Protein AF-A0A917RMT6-F1 (afdb_monomer_lite)

Sequence (150 aa):
MQWEWSPEDLIGSWTLIGENDWRLVGNKSGATRLGFALLLKFSEIEARFPREAAEVPPAVVSHVAEQVKVDPALFASYRWSGRTIEYHRAQVRAAFGFRDFAVSDEDQLTGWLAEEVCPVELRASVQLVGDNERRALSPTSTPAAAFAWT

Secondary structure (DSSP, 8-state):
--S---HHHHHHHH---HHHHHHHHHT--HHHHHHHHHHHHHHHHHSS--SSGGGS-HHHHHHHHHHHT--GGGGGGS-SSSHHHHHHHHHHHHHHTPPP--HHHHHHHHHHIIIIIHHHHHHHHHHHHHHHHHHHTS------------

Organism: NCBI:txid382504

InterPro domains:
  IPR025296 Domain of unknown function DUF4158 [PF13700] (6-116)

Structure (mmCIF, N/CA/C/O backbone):
data_AF-A0A917RMT6-F1
#
_entry.id   AF-A0A917RMT6-F1
#
loop_
_atom_site.group_PDB
_atom_site.id
_atom_site.type_symbol
_atom_site.label_atom_id
_atom_site.label_alt_id
_atom_site.label_comp_id
_atom_site.label_asym_id
_atom_site.label_entity_id
_atom_site.label_seq_id
_atom_site.pdbx_PDB_ins_code
_atom_site.Cartn_x
_atom_site.Cartn_y
_atom_site.Cartn_z
_atom_site.occupancy
_atom_site.B_iso_or_equiv
_atom_site.auth_seq_id
_atom_site.auth_comp_id
_atom_site.auth_asym_id
_atom_site.auth_atom_id
_atom_site.pdbx_PDB_model_num
ATOM 1 N N . MET A 1 1 ? -9.938 6.019 -3.033 1.00 79.62 1 MET A N 1
ATOM 2 C CA . MET A 1 1 ? -8.789 5.967 -3.956 1.00 79.62 1 MET A CA 1
ATOM 3 C C . MET A 1 1 ? -8.911 7.004 -5.060 1.00 79.62 1 MET A C 1
ATOM 5 O O . MET A 1 1 ? -9.808 6.916 -5.895 1.00 79.62 1 ME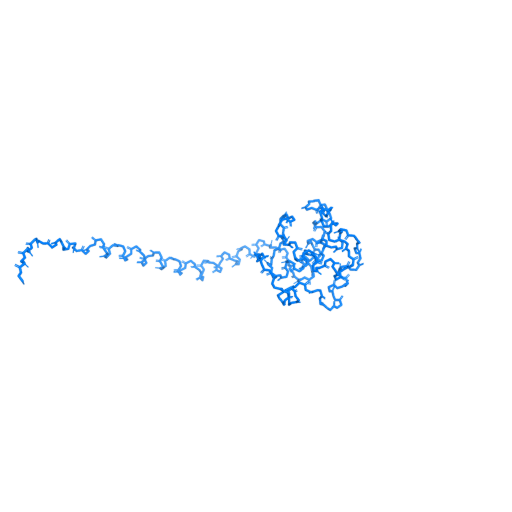T A O 1
ATOM 9 N N . GLN A 1 2 ? -8.016 7.991 -5.036 1.00 80.25 2 GLN A N 1
ATOM 10 C CA . GLN A 1 2 ? -7.835 8.988 -6.093 1.00 80.25 2 GLN A CA 1
ATOM 11 C C . GLN A 1 2 ? -7.026 8.385 -7.253 1.00 80.25 2 GLN A C 1
ATOM 13 O O . GLN A 1 2 ? -6.129 7.572 -7.023 1.00 80.25 2 GLN A O 1
ATOM 18 N N . TRP A 1 3 ? -7.349 8.755 -8.494 1.00 80.75 3 TRP A N 1
ATOM 19 C CA . TRP A 1 3 ? -6.703 8.209 -9.699 1.00 80.75 3 TRP A CA 1
ATOM 20 C C . TRP A 1 3 ? -5.718 9.176 -10.355 1.00 80.75 3 TRP A C 1
ATOM 22 O O . TRP A 1 3 ? -4.714 8.739 -10.914 1.00 80.75 3 TRP A O 1
ATOM 32 N N . GLU A 1 4 ? -5.973 10.477 -10.243 1.00 87.06 4 GLU A N 1
ATOM 33 C CA . GLU A 1 4 ? -5.078 11.533 -10.708 1.00 87.06 4 GLU A CA 1
ATOM 34 C C . GLU A 1 4 ? -4.205 11.989 -9.542 1.00 87.06 4 GLU A C 1
ATOM 36 O O . GLU A 1 4 ? -4.691 12.650 -8.627 1.00 87.06 4 GLU A O 1
ATOM 41 N N . TRP A 1 5 ? -2.932 11.598 -9.557 1.00 91.00 5 TRP A N 1
ATOM 42 C CA . TRP A 1 5 ? -1.947 12.001 -8.555 1.00 91.00 5 TRP A CA 1
ATOM 43 C C . TRP A 1 5 ? -0.974 12.992 -9.180 1.00 91.00 5 TRP A C 1
ATOM 45 O O . TRP A 1 5 ? -0.326 12.666 -10.179 1.00 91.00 5 TRP A O 1
ATOM 55 N N . SER A 1 6 ? -0.852 14.181 -8.592 1.00 94.00 6 SER A N 1
ATOM 56 C CA . SER A 1 6 ? 0.244 15.081 -8.943 1.00 94.00 6 SER A CA 1
ATOM 57 C C . SER A 1 6 ? 1.578 14.526 -8.413 1.00 94.00 6 SER A C 1
ATOM 59 O O . SER A 1 6 ? 1.586 13.722 -7.471 1.00 94.00 6 SER A O 1
ATOM 61 N N . PRO A 1 7 ? 2.726 14.922 -8.989 1.00 93.94 7 PRO A N 1
ATOM 62 C CA . PRO A 1 7 ? 4.034 14.577 -8.435 1.00 93.94 7 PRO A CA 1
ATOM 63 C C . PRO A 1 7 ? 4.177 14.950 -6.952 1.00 93.94 7 PRO A C 1
ATOM 65 O O . PRO A 1 7 ? 4.764 14.195 -6.179 1.00 93.94 7 PRO A O 1
ATOM 68 N N . GLU A 1 8 ? 3.614 16.083 -6.542 1.00 95.75 8 GLU A N 1
ATOM 69 C CA . GLU A 1 8 ? 3.634 16.576 -5.167 1.00 95.75 8 GLU A CA 1
ATOM 70 C C . GLU A 1 8 ? 2.819 15.671 -4.234 1.00 95.75 8 GLU A C 1
ATOM 72 O O . GLU A 1 8 ? 3.298 15.306 -3.157 1.00 95.75 8 GLU A O 1
ATOM 77 N N . ASP A 1 9 ? 1.632 15.234 -4.669 1.00 95.00 9 ASP A N 1
ATOM 78 C CA . ASP A 1 9 ? 0.790 14.312 -3.898 1.00 95.00 9 ASP A CA 1
ATOM 79 C C . ASP A 1 9 ? 1.447 12.933 -3.752 1.00 95.00 9 ASP A C 1
ATOM 81 O O . ASP A 1 9 ? 1.354 12.304 -2.692 1.00 95.00 9 ASP A O 1
ATOM 85 N N . LEU A 1 10 ? 2.140 12.463 -4.800 1.00 96.62 10 LEU A N 1
ATOM 86 C CA . LEU A 1 10 ? 2.925 11.226 -4.752 1.00 96.62 10 LEU A CA 1
ATOM 87 C C . LEU A 1 10 ? 4.037 11.327 -3.712 1.00 96.62 10 LEU A C 1
ATOM 89 O O . LEU A 1 10 ? 4.170 10.437 -2.875 1.00 96.62 10 LEU A O 1
ATOM 93 N N . ILE A 1 11 ? 4.791 12.427 -3.714 1.00 96.50 11 ILE A N 1
ATOM 94 C CA . ILE A 1 11 ? 5.849 12.651 -2.726 1.00 96.50 11 ILE A CA 1
ATOM 95 C C . ILE A 1 11 ? 5.258 12.674 -1.311 1.00 96.50 11 ILE A C 1
ATOM 97 O O . ILE A 1 11 ? 5.794 12.011 -0.422 1.00 96.50 11 ILE A O 1
ATOM 101 N N . GLY A 1 12 ? 4.151 13.392 -1.106 1.00 95.06 12 GLY A N 1
ATOM 102 C CA . GLY A 1 12 ? 3.524 13.536 0.207 1.00 95.06 12 GLY A CA 1
ATOM 103 C C . GLY A 1 12 ? 2.906 12.246 0.751 1.00 95.06 12 GLY A C 1
ATOM 104 O O . GLY A 1 12 ? 2.993 11.992 1.949 1.00 95.06 12 GLY A O 1
ATOM 105 N N . SER A 1 13 ? 2.312 11.421 -0.114 1.00 94.75 13 SER A N 1
ATOM 106 C CA . SER A 1 13 ? 1.473 10.292 0.321 1.00 94.75 13 SER A CA 1
ATOM 107 C C . SER A 1 13 ? 2.085 8.920 0.046 1.00 94.75 13 SER A C 1
ATOM 109 O O . SER A 1 13 ? 1.818 7.974 0.779 1.00 94.75 13 SER A O 1
ATOM 111 N N . TRP A 1 14 ? 2.921 8.786 -0.985 1.00 97.31 14 TRP A N 1
ATOM 112 C CA . TRP A 1 14 ? 3.424 7.499 -1.489 1.00 97.31 14 TRP A CA 1
ATOM 113 C C . TRP A 1 14 ? 4.932 7.301 -1.308 1.00 97.31 14 TRP A C 1
ATOM 115 O O . TRP A 1 14 ? 5.479 6.285 -1.744 1.00 97.31 14 TRP A O 1
ATOM 125 N N . THR A 1 15 ? 5.607 8.216 -0.616 1.00 97.56 15 THR A N 1
ATOM 126 C CA . THR A 1 15 ? 7.005 8.029 -0.211 1.00 97.56 15 THR A CA 1
ATOM 127 C C . THR A 1 15 ? 7.095 7.132 1.027 1.00 97.56 15 THR A C 1
ATOM 129 O O . THR A 1 15 ? 6.361 7.323 1.999 1.00 97.56 15 THR A O 1
ATOM 132 N N . LEU A 1 16 ? 8.003 6.152 0.997 1.00 96.75 16 LEU A N 1
ATOM 133 C CA . LEU A 1 16 ? 8.402 5.359 2.163 1.00 96.75 16 LEU A CA 1
ATOM 134 C C . LEU A 1 16 ? 9.301 6.213 3.061 1.00 96.75 16 LEU A C 1
ATOM 136 O O . LEU A 1 16 ? 10.378 6.649 2.637 1.00 96.75 16 LEU A O 1
ATOM 140 N N . ILE A 1 17 ? 8.873 6.452 4.298 1.00 91.94 17 ILE A N 1
ATOM 141 C CA . ILE A 1 17 ? 9.520 7.409 5.198 1.00 91.94 17 ILE A CA 1
ATOM 142 C C . ILE A 1 17 ? 10.084 6.686 6.420 1.00 91.94 17 ILE A C 1
ATOM 144 O O . ILE A 1 17 ? 9.412 5.926 7.110 1.00 91.94 17 ILE A O 1
ATOM 148 N N . GLY A 1 18 ? 11.341 6.999 6.734 1.00 90.62 18 GLY A N 1
ATOM 149 C CA . GLY A 1 18 ? 11.984 6.556 7.965 1.00 90.62 18 GLY A CA 1
ATOM 150 C C . GLY A 1 18 ? 12.348 5.071 7.993 1.00 90.62 18 GLY A C 1
ATOM 151 O O . GLY A 1 18 ? 12.018 4.278 7.117 1.00 90.62 18 GLY A O 1
ATOM 152 N N . GLU A 1 19 ? 13.088 4.686 9.027 1.00 90.06 19 GLU A N 1
ATOM 153 C CA . GLU A 1 19 ? 13.691 3.353 9.123 1.00 90.06 19 GLU A CA 1
ATOM 154 C C . GLU A 1 19 ? 12.656 2.223 9.239 1.00 90.06 19 GLU A C 1
ATOM 156 O O . GLU A 1 19 ? 12.897 1.111 8.770 1.00 90.06 19 GLU A O 1
ATOM 161 N N . ASN A 1 20 ? 11.488 2.491 9.832 1.00 90.12 20 ASN A N 1
ATOM 162 C CA . ASN A 1 20 ? 10.482 1.458 10.061 1.00 90.12 20 ASN A CA 1
ATOM 163 C C . ASN A 1 20 ? 9.886 0.917 8.750 1.00 90.12 20 ASN A C 1
ATOM 165 O O . ASN A 1 20 ? 9.837 -0.302 8.574 1.00 90.12 20 ASN A O 1
ATOM 169 N 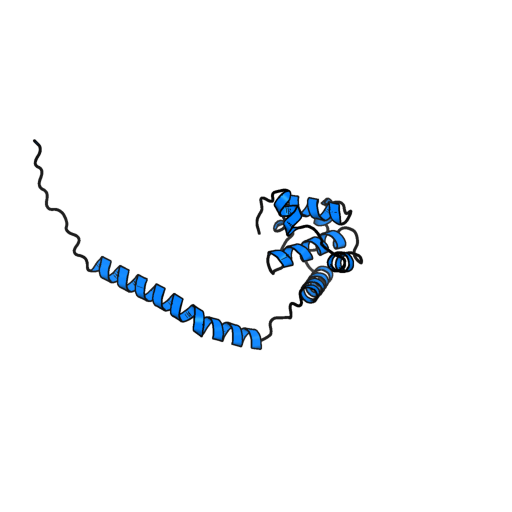N . ASP A 1 21 ? 9.514 1.798 7.816 1.00 94.56 21 ASP A N 1
ATOM 170 C CA . ASP A 1 21 ? 9.014 1.419 6.488 1.00 94.56 21 ASP A CA 1
ATOM 171 C C . ASP A 1 21 ? 10.047 0.563 5.752 1.00 94.56 21 ASP A C 1
ATOM 173 O O . ASP A 1 21 ? 9.768 -0.552 5.297 1.00 94.56 21 ASP A O 1
ATOM 177 N N . TRP A 1 22 ? 11.288 1.053 5.709 1.00 96.62 22 TRP A N 1
ATOM 178 C CA . TRP A 1 22 ? 12.387 0.368 5.039 1.00 96.62 22 TRP A CA 1
ATOM 179 C C . TRP A 1 22 ? 12.716 -0.984 5.678 1.00 96.62 22 TRP A C 1
ATOM 181 O O . TRP A 1 22 ? 12.998 -1.946 4.960 1.00 96.62 22 TRP A O 1
ATOM 191 N N . ARG A 1 23 ? 12.601 -1.115 7.004 1.00 96.00 23 ARG A N 1
ATOM 192 C CA . ARG A 1 23 ? 12.755 -2.392 7.714 1.00 96.00 23 ARG A CA 1
ATOM 193 C C . ARG A 1 23 ? 11.673 -3.401 7.323 1.00 96.00 23 ARG A C 1
ATOM 195 O O . ARG A 1 23 ? 11.984 -4.576 7.131 1.00 96.00 23 ARG A O 1
ATOM 202 N N . LEU A 1 24 ? 10.421 -2.964 7.180 1.00 95.88 24 LEU A N 1
ATOM 203 C CA . LEU A 1 24 ? 9.304 -3.833 6.788 1.00 95.88 24 LEU A CA 1
ATOM 204 C C . LEU A 1 24 ? 9.417 -4.307 5.331 1.00 95.88 24 LEU A C 1
ATOM 206 O O . LEU A 1 24 ? 9.047 -5.440 5.012 1.00 95.88 24 LEU A O 1
ATOM 210 N N . VAL A 1 25 ? 9.937 -3.459 4.444 1.00 96.94 25 VAL A N 1
ATOM 211 C CA . VAL A 1 25 ? 10.126 -3.763 3.016 1.00 96.94 25 VAL A CA 1
ATOM 212 C C . VAL A 1 25 ? 11.413 -4.570 2.763 1.00 96.94 25 VAL A C 1
ATOM 214 O O . VAL A 1 25 ? 11.465 -5.386 1.839 1.00 96.94 25 VAL A O 1
ATOM 217 N N . GLY A 1 26 ? 12.447 -4.381 3.588 1.00 94.31 26 GLY A N 1
ATOM 218 C CA . GLY A 1 26 ? 13.818 -4.830 3.326 1.00 94.31 26 GLY A CA 1
ATOM 219 C C . GLY A 1 26 ? 14.009 -6.340 3.156 1.00 94.31 26 GLY A C 1
ATOM 220 O O . GLY A 1 26 ? 14.865 -6.761 2.379 1.00 94.31 26 GLY A O 1
ATOM 221 N N . ASN A 1 27 ? 13.184 -7.169 3.803 1.00 93.81 27 ASN A N 1
ATOM 222 C CA . ASN A 1 27 ? 13.280 -8.633 3.718 1.00 93.81 27 ASN A CA 1
ATOM 223 C C . ASN A 1 27 ? 12.587 -9.256 2.490 1.00 93.81 27 ASN A C 1
ATOM 225 O O . ASN A 1 27 ? 12.518 -10.480 2.379 1.00 93.81 27 ASN A O 1
ATOM 229 N N . LYS A 1 28 ? 12.070 -8.435 1.570 1.00 96.00 28 LYS A N 1
ATOM 230 C CA . LYS A 1 28 ? 11.337 -8.868 0.369 1.00 96.00 28 LYS A CA 1
ATOM 231 C C . LYS A 1 28 ? 12.149 -8.596 -0.890 1.00 96.00 28 LYS A C 1
ATOM 233 O O . LYS A 1 28 ? 13.076 -7.785 -0.868 1.00 96.00 28 LYS A O 1
ATOM 238 N N . SER A 1 29 ? 11.787 -9.219 -2.011 1.00 97.00 29 SER A N 1
ATOM 239 C CA . SER A 1 29 ? 12.458 -9.020 -3.306 1.00 97.00 29 SER A CA 1
ATOM 240 C C . SER A 1 29 ? 11.483 -9.028 -4.489 1.00 97.00 29 SER A C 1
ATOM 242 O O . SER A 1 29 ? 10.370 -9.562 -4.403 1.00 97.00 29 SER A O 1
ATOM 244 N N . GLY A 1 30 ? 11.891 -8.397 -5.596 1.00 97.19 30 GLY A N 1
ATOM 245 C CA . GLY A 1 30 ? 11.123 -8.340 -6.844 1.00 97.19 30 GLY A CA 1
ATOM 246 C C . GLY A 1 30 ? 9.662 -7.932 -6.627 1.00 97.19 30 GLY A C 1
ATOM 247 O O . GLY A 1 30 ? 9.371 -6.993 -5.886 1.00 97.19 30 GLY A O 1
ATOM 248 N N . ALA A 1 31 ? 8.738 -8.692 -7.216 1.00 97.19 31 ALA A N 1
ATOM 249 C CA . ALA A 1 31 ? 7.300 -8.438 -7.127 1.00 97.19 31 ALA A CA 1
ATOM 250 C C . ALA A 1 31 ? 6.764 -8.389 -5.688 1.00 97.19 31 ALA A C 1
ATOM 252 O O . ALA A 1 31 ? 5.860 -7.613 -5.394 1.00 97.19 31 ALA A O 1
ATOM 253 N N . THR A 1 32 ? 7.326 -9.185 -4.770 1.00 97.69 32 THR A N 1
ATOM 254 C CA . THR A 1 32 ? 6.871 -9.193 -3.368 1.00 97.69 32 THR A CA 1
ATOM 255 C C . THR A 1 32 ? 7.300 -7.940 -2.616 1.00 97.69 32 THR A C 1
ATOM 257 O O . THR A 1 32 ? 6.551 -7.474 -1.762 1.00 97.69 32 THR A O 1
ATOM 260 N N . ARG A 1 33 ? 8.461 -7.363 -2.958 1.00 98.31 33 ARG A N 1
ATOM 261 C CA . ARG A 1 33 ? 8.923 -6.086 -2.400 1.00 98.31 33 ARG A CA 1
ATOM 262 C C . ARG A 1 33 ? 8.017 -4.943 -2.838 1.00 98.31 33 ARG A C 1
ATOM 264 O O . ARG A 1 33 ? 7.517 -4.218 -1.985 1.00 98.31 33 ARG A O 1
ATOM 271 N N . LEU A 1 34 ? 7.780 -4.827 -4.145 1.00 98.44 34 LEU A N 1
ATOM 272 C CA . LEU A 1 34 ? 6.917 -3.785 -4.701 1.00 98.44 34 LEU A CA 1
ATOM 273 C C . LEU A 1 34 ? 5.469 -3.935 -4.215 1.00 98.44 34 LEU A C 1
ATOM 275 O O . LEU A 1 34 ? 4.893 -2.982 -3.700 1.00 98.44 34 LEU A O 1
ATOM 279 N N . GLY A 1 35 ? 4.909 -5.145 -4.288 1.00 97.88 35 GLY A N 1
ATOM 280 C CA . GLY A 1 35 ? 3.550 -5.413 -3.820 1.00 97.88 35 GLY A CA 1
ATOM 281 C C . GLY A 1 35 ? 3.362 -5.112 -2.332 1.00 97.88 35 GLY A C 1
ATOM 282 O O . GLY A 1 35 ? 2.358 -4.522 -1.952 1.00 97.88 35 GLY A O 1
ATOM 283 N N . PHE A 1 36 ? 4.336 -5.449 -1.481 1.00 98.25 36 PHE A N 1
ATOM 284 C CA . PHE A 1 36 ? 4.257 -5.122 -0.057 1.00 98.25 36 PHE A CA 1
ATOM 285 C C . PHE A 1 36 ? 4.361 -3.619 0.221 1.00 98.25 36 PHE A C 1
ATOM 287 O O . PHE A 1 36 ? 3.588 -3.113 1.028 1.00 98.25 36 PHE A O 1
ATOM 294 N N . ALA A 1 37 ? 5.278 -2.903 -0.439 1.00 98.38 37 ALA A N 1
ATOM 295 C CA . ALA A 1 37 ? 5.407 -1.453 -0.277 1.00 98.38 37 ALA A CA 1
ATOM 296 C C . ALA A 1 37 ? 4.109 -0.724 -0.664 1.00 98.38 37 ALA A C 1
ATOM 298 O O . ALA A 1 37 ? 3.654 0.163 0.055 1.00 98.38 37 ALA A O 1
ATOM 299 N N . LEU A 1 38 ? 3.467 -1.165 -1.750 1.00 98.12 38 LEU A N 1
ATOM 300 C CA . LEU A 1 38 ? 2.168 -0.646 -2.171 1.00 98.12 38 LEU A CA 1
ATOM 301 C C . LEU A 1 38 ? 1.061 -0.978 -1.167 1.00 98.12 38 LEU A C 1
ATOM 303 O O . LEU A 1 38 ? 0.267 -0.101 -0.854 1.00 98.12 38 LEU A O 1
ATOM 307 N N . LEU A 1 39 ? 1.019 -2.197 -0.612 1.00 97.31 39 LEU A N 1
ATOM 308 C CA . LEU A 1 39 ? 0.057 -2.539 0.446 1.00 97.31 39 LEU A CA 1
ATOM 309 C C . LEU A 1 39 ? 0.223 -1.660 1.688 1.00 97.31 39 LEU A C 1
ATOM 311 O O . LEU A 1 39 ? -0.782 -1.219 2.240 1.00 97.31 39 LEU A O 1
ATOM 315 N N . LEU A 1 40 ? 1.467 -1.421 2.109 1.00 97.31 40 LEU A N 1
ATOM 316 C CA . LEU A 1 40 ? 1.789 -0.598 3.271 1.00 97.31 40 LEU A CA 1
ATOM 317 C C . LEU A 1 40 ? 1.214 0.815 3.100 1.00 97.31 40 LEU A C 1
ATOM 319 O O . LEU A 1 40 ? 0.321 1.197 3.855 1.00 97.31 40 LEU A O 1
ATOM 323 N N . LYS A 1 41 ? 1.636 1.534 2.051 1.00 97.50 41 LYS A N 1
ATOM 324 C CA . LYS A 1 41 ? 1.194 2.915 1.794 1.00 97.50 41 LYS A CA 1
ATOM 325 C C . LYS A 1 41 ? -0.295 3.012 1.467 1.00 97.50 41 LYS A C 1
ATOM 327 O O . LYS A 1 41 ? -0.970 3.904 1.966 1.00 97.50 41 LYS A O 1
ATOM 332 N N . PHE A 1 42 ? -0.845 2.068 0.700 1.00 97.06 42 PHE A N 1
ATOM 333 C CA . PHE A 1 42 ? -2.279 2.060 0.397 1.00 97.06 42 PHE A CA 1
ATOM 334 C C . PHE A 1 42 ? -3.114 1.970 1.677 1.00 97.06 42 PHE A C 1
ATOM 336 O O . PHE A 1 42 ? -4.090 2.698 1.827 1.00 97.06 42 PHE A O 1
ATOM 343 N N . SER A 1 43 ? -2.731 1.099 2.615 1.00 94.44 43 SER A N 1
ATOM 344 C CA . SER A 1 43 ? -3.470 0.954 3.872 1.00 94.44 43 SER A CA 1
ATOM 345 C C . SER A 1 43 ? -3.292 2.123 4.835 1.00 94.44 43 SER A C 1
ATOM 347 O O . SER A 1 43 ? -4.204 2.395 5.606 1.00 94.44 43 SER A O 1
ATOM 349 N N . GLU A 1 44 ? -2.174 2.841 4.756 1.00 93.50 44 GLU A N 1
ATOM 350 C CA . GLU A 1 44 ? -1.969 4.094 5.486 1.00 93.50 44 GLU A CA 1
ATOM 351 C C . GLU A 1 44 ? -2.956 5.175 5.028 1.00 93.50 44 GLU A C 1
ATOM 353 O O . GLU A 1 44 ? -3.541 5.869 5.853 1.00 93.50 44 GLU A O 1
ATOM 358 N N . ILE A 1 45 ? -3.174 5.279 3.712 1.00 93.56 45 ILE A N 1
ATOM 359 C CA . ILE A 1 45 ? -4.024 6.307 3.096 1.00 93.56 45 ILE A CA 1
ATOM 360 C C . ILE A 1 45 ? -5.511 5.940 3.187 1.00 93.56 45 ILE A C 1
ATOM 362 O O . ILE A 1 45 ? -6.346 6.777 3.512 1.00 93.56 45 ILE A O 1
ATOM 366 N N . GLU A 1 46 ? -5.863 4.691 2.874 1.00 93.19 46 GLU A N 1
ATOM 367 C CA . GLU A 1 46 ? -7.259 4.266 2.696 1.00 93.19 46 GLU A CA 1
ATOM 368 C C . GLU A 1 46 ? -7.806 3.459 3.888 1.00 93.19 46 GLU A C 1
ATOM 370 O O . GLU A 1 46 ? -8.958 3.025 3.845 1.00 93.19 46 GLU A O 1
ATOM 375 N N . ALA A 1 47 ? -6.993 3.192 4.920 1.00 90.94 47 ALA A N 1
ATOM 376 C CA . ALA A 1 47 ? -7.340 2.365 6.088 1.00 90.94 47 ALA A CA 1
ATOM 377 C C . ALA A 1 47 ? -7.898 0.964 5.739 1.00 90.94 47 ALA A C 1
ATOM 379 O O . ALA A 1 47 ? -8.619 0.333 6.513 1.00 90.94 47 ALA A O 1
ATOM 380 N N . ARG A 1 48 ? -7.565 0.453 4.548 1.00 92.56 48 ARG A N 1
ATOM 381 C CA . ARG A 1 48 ? -7.983 -0.855 4.022 1.00 92.56 48 ARG A CA 1
ATOM 382 C C . ARG A 1 48 ? -6.929 -1.398 3.062 1.00 92.56 48 ARG A C 1
ATOM 384 O O . ARG A 1 48 ? -5.982 -0.707 2.713 1.00 92.56 48 ARG A O 1
ATOM 391 N N . PHE A 1 49 ? -7.121 -2.617 2.566 1.00 93.69 49 PHE A N 1
ATOM 392 C CA . PHE A 1 49 ? -6.270 -3.175 1.511 1.00 93.69 49 PHE A CA 1
ATOM 393 C C . PHE A 1 49 ? -6.931 -3.079 0.126 1.00 93.69 49 PHE A C 1
ATOM 395 O O . PHE A 1 49 ? -8.166 -3.126 0.043 1.00 93.69 49 PHE A O 1
ATOM 402 N N . PRO A 1 50 ? -6.137 -3.008 -0.960 1.00 93.75 50 PRO A N 1
ATOM 403 C CA . PRO A 1 50 ? -6.648 -3.224 -2.304 1.00 93.75 50 PRO A CA 1
ATOM 404 C C . PRO A 1 50 ? -7.136 -4.672 -2.449 1.00 93.75 50 PRO A C 1
ATOM 406 O O . PRO A 1 50 ? -6.539 -5.618 -1.908 1.00 93.75 50 PRO A O 1
ATOM 409 N N . ARG A 1 51 ? -8.243 -4.842 -3.170 1.00 91.00 51 ARG A N 1
ATOM 410 C CA . ARG A 1 51 ? -8.841 -6.136 -3.520 1.00 91.00 51 ARG A CA 1
ATOM 411 C C . ARG A 1 51 ? -8.195 -6.716 -4.773 1.00 91.00 51 ARG A C 1
ATOM 413 O O . ARG A 1 51 ? -8.041 -7.930 -4.864 1.00 91.00 51 ARG A O 1
ATOM 420 N N . GLU A 1 52 ? -7.768 -5.852 -5.687 1.00 91.62 52 GLU A N 1
ATOM 421 C CA . GLU A 1 52 ? -7.122 -6.211 -6.948 1.00 91.62 52 GLU A CA 1
ATOM 422 C C . GLU A 1 52 ? -6.059 -5.187 -7.364 1.00 91.62 52 GLU A C 1
ATOM 424 O O . GLU A 1 52 ? -6.030 -4.063 -6.864 1.00 91.62 52 GLU A O 1
ATOM 429 N N . ALA A 1 53 ? -5.198 -5.572 -8.313 1.00 92.69 53 ALA A N 1
ATOM 430 C CA . ALA A 1 53 ? -4.124 -4.713 -8.820 1.00 92.69 53 ALA A CA 1
ATOM 431 C C . ALA A 1 53 ? -4.635 -3.407 -9.425 1.00 92.69 53 ALA A C 1
ATOM 433 O O . ALA A 1 53 ? -3.966 -2.383 -9.317 1.00 92.69 53 ALA A O 1
ATOM 434 N N . ALA A 1 54 ? -5.807 -3.461 -10.063 1.00 92.94 54 ALA A N 1
ATOM 435 C CA . ALA A 1 54 ? -6.385 -2.330 -10.765 1.00 92.94 54 ALA A CA 1
ATOM 436 C C . ALA A 1 54 ? -6.700 -1.164 -9.823 1.00 92.94 54 ALA A C 1
ATOM 438 O O . ALA A 1 54 ? -6.640 -0.028 -10.260 1.00 92.94 54 ALA A O 1
ATOM 439 N N . GLU A 1 55 ? -6.946 -1.401 -8.530 1.00 94.69 55 GLU A N 1
ATOM 440 C CA . GLU A 1 55 ? -7.179 -0.316 -7.567 1.00 94.69 55 GLU A CA 1
ATOM 441 C C . GLU A 1 55 ? -5.941 0.559 -7.307 1.00 94.69 55 GLU A C 1
ATOM 443 O O . GLU A 1 55 ? -6.066 1.603 -6.672 1.00 94.69 55 GLU A O 1
ATOM 448 N N . VAL A 1 56 ? -4.751 0.153 -7.759 1.00 95.88 56 VAL A N 1
ATOM 449 C CA . VAL A 1 56 ? -3.516 0.923 -7.595 1.00 95.88 56 VAL A CA 1
ATOM 450 C C . VAL A 1 56 ? -3.172 1.617 -8.920 1.00 95.88 56 VAL A C 1
ATOM 452 O O . VAL A 1 56 ? -2.816 0.935 -9.885 1.00 95.88 56 VAL A O 1
ATOM 455 N N . PRO A 1 57 ? -3.231 2.962 -8.996 1.00 96.12 57 PRO A N 1
ATOM 456 C CA . PRO A 1 57 ? -2.939 3.691 -10.223 1.00 96.12 57 PRO A CA 1
ATOM 457 C C . PRO A 1 57 ? -1.514 3.431 -10.739 1.00 96.12 57 PRO A C 1
ATOM 459 O O . PRO A 1 57 ? -0.573 3.389 -9.941 1.00 96.12 57 PRO A O 1
ATOM 462 N N . PRO A 1 58 ? -1.298 3.351 -12.065 1.00 96.06 58 PRO A N 1
ATOM 463 C CA . PRO A 1 58 ? 0.028 3.105 -12.635 1.00 96.06 58 PRO A CA 1
ATOM 464 C C . PRO A 1 58 ? 1.097 4.117 -12.202 1.00 96.06 58 PRO A C 1
ATOM 466 O O . PRO A 1 58 ? 2.240 3.733 -11.972 1.00 96.06 58 PRO A O 1
ATOM 469 N N . ALA A 1 59 ? 0.730 5.393 -12.035 1.00 96.81 59 ALA A N 1
ATOM 470 C CA . ALA A 1 59 ? 1.646 6.433 -11.559 1.00 96.81 59 ALA A CA 1
ATOM 471 C C . ALA A 1 59 ? 2.187 6.130 -10.150 1.00 96.81 59 ALA A C 1
ATOM 473 O O . ALA A 1 59 ? 3.381 6.281 -9.897 1.00 96.81 59 ALA A O 1
ATOM 474 N N . VAL A 1 60 ? 1.324 5.621 -9.265 1.00 97.94 60 VAL A N 1
ATOM 475 C CA . VAL A 1 60 ? 1.698 5.177 -7.918 1.00 97.94 60 VAL A CA 1
ATOM 476 C C . VAL A 1 60 ? 2.630 3.967 -7.989 1.00 97.94 60 VAL A C 1
ATOM 478 O O . VAL A 1 60 ? 3.658 3.943 -7.312 1.00 97.94 60 VAL A O 1
ATOM 481 N N . VAL A 1 61 ? 2.309 2.979 -8.836 1.00 98.06 61 VAL A N 1
ATOM 482 C CA . VAL A 1 61 ? 3.156 1.789 -9.026 1.00 98.06 61 VAL A CA 1
ATOM 483 C C . VAL A 1 61 ? 4.560 2.196 -9.465 1.00 98.06 61 VAL A C 1
ATOM 485 O O . VAL A 1 61 ? 5.528 1.767 -8.840 1.00 98.06 61 VAL A O 1
ATOM 488 N N . SER A 1 62 ? 4.676 3.046 -10.487 1.00 98.31 62 SER A N 1
ATOM 489 C CA . SER A 1 62 ? 5.964 3.540 -10.985 1.00 98.31 62 SER A CA 1
ATOM 490 C C . SER A 1 62 ? 6.742 4.300 -9.911 1.00 98.31 62 SER A C 1
ATOM 492 O O . SER A 1 62 ? 7.908 3.994 -9.668 1.00 98.31 62 SER A O 1
ATOM 494 N N . HIS A 1 63 ? 6.087 5.226 -9.208 1.00 98.44 63 HIS A N 1
ATOM 495 C CA . HIS A 1 63 ? 6.721 6.035 -8.170 1.00 98.44 63 HIS A CA 1
ATOM 496 C C . HIS A 1 63 ? 7.289 5.184 -7.021 1.00 98.44 63 HIS A C 1
ATOM 498 O O . HIS A 1 63 ? 8.431 5.369 -6.600 1.00 98.44 63 HIS A O 1
ATOM 504 N N . VAL A 1 64 ? 6.525 4.208 -6.523 1.00 98.38 64 VAL A N 1
ATOM 505 C CA . VAL A 1 64 ? 6.984 3.326 -5.437 1.00 98.38 64 VAL A CA 1
ATOM 506 C C . VAL A 1 64 ? 8.052 2.345 -5.930 1.00 98.38 64 VAL A C 1
ATOM 508 O O . VAL A 1 64 ? 9.018 2.072 -5.214 1.00 98.38 64 VAL A O 1
ATOM 511 N N . ALA A 1 65 ? 7.930 1.842 -7.162 1.00 98.50 65 ALA A N 1
ATOM 512 C CA . ALA A 1 65 ? 8.906 0.950 -7.786 1.00 98.50 65 ALA A CA 1
ATOM 513 C C . ALA A 1 65 ? 10.306 1.583 -7.880 1.00 98.50 65 ALA A C 1
ATOM 515 O O . ALA A 1 65 ? 11.305 0.931 -7.550 1.00 98.50 65 ALA A O 1
ATOM 516 N N . GLU A 1 66 ? 10.378 2.873 -8.222 1.00 98.38 66 GLU A N 1
ATOM 517 C CA . GLU A 1 66 ? 11.626 3.644 -8.243 1.00 98.38 66 GLU A CA 1
ATOM 518 C C . GLU A 1 66 ? 12.292 3.744 -6.868 1.00 98.38 66 GLU A C 1
ATOM 520 O O . GLU A 1 66 ? 13.524 3.670 -6.770 1.00 98.38 66 GLU A O 1
ATOM 525 N N . GLN A 1 67 ? 11.507 3.878 -5.797 1.00 97.94 67 GLN A N 1
ATOM 526 C CA . GLN A 1 67 ? 12.028 3.918 -4.431 1.00 97.94 67 GLN A CA 1
ATOM 527 C C . GLN A 1 67 ? 12.634 2.565 -4.043 1.00 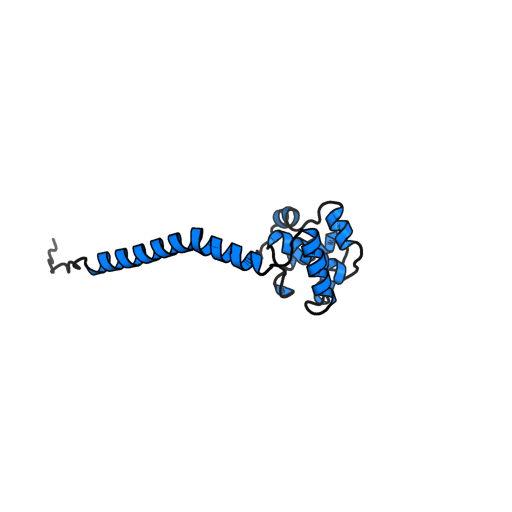97.94 67 GLN A C 1
ATOM 529 O O . GLN A 1 67 ? 13.780 2.498 -3.596 1.00 97.94 67 GLN A O 1
ATOM 534 N N . VAL A 1 68 ? 11.903 1.468 -4.271 1.00 97.88 68 VAL A N 1
ATOM 535 C CA . VAL A 1 68 ? 12.325 0.118 -3.850 1.00 97.88 68 VAL A CA 1
ATOM 536 C C . VAL A 1 68 ? 13.291 -0.580 -4.817 1.00 97.88 68 VAL A C 1
ATOM 538 O O . VAL A 1 68 ? 13.725 -1.705 -4.536 1.00 97.88 68 VAL A O 1
ATOM 541 N N . LYS A 1 69 ? 13.639 0.086 -5.928 1.00 97.81 69 LYS A N 1
ATOM 542 C CA . LYS A 1 69 ? 14.544 -0.388 -6.991 1.00 97.81 69 LYS A CA 1
ATOM 543 C C . LYS A 1 69 ? 14.075 -1.701 -7.621 1.00 97.81 69 LYS A C 1
ATOM 545 O O . LYS A 1 69 ? 14.837 -2.658 -7.746 1.00 97.81 69 LYS A O 1
ATOM 550 N N . VAL A 1 70 ? 12.798 -1.748 -7.993 1.00 98.31 70 VAL A N 1
ATOM 551 C CA . VAL A 1 70 ? 12.158 -2.888 -8.667 1.00 98.31 70 VAL A CA 1
ATOM 552 C C . VAL A 1 70 ? 11.548 -2.393 -9.975 1.00 98.31 70 VAL A C 1
ATOM 554 O O . VAL A 1 70 ? 11.058 -1.274 -10.028 1.00 98.31 70 VAL A O 1
ATOM 557 N N . ASP A 1 71 ? 11.569 -3.209 -11.027 1.00 98.25 71 ASP A N 1
ATOM 558 C CA . ASP A 1 71 ? 10.849 -2.898 -12.266 1.00 98.25 71 ASP A CA 1
ATOM 559 C C . ASP A 1 71 ? 9.326 -2.850 -11.994 1.00 98.25 71 ASP A C 1
ATOM 561 O O . ASP A 1 71 ? 8.782 -3.844 -11.491 1.00 98.25 71 ASP A O 1
ATOM 565 N N . PRO A 1 72 ? 8.616 -1.747 -12.309 1.00 98.06 72 PRO A N 1
ATOM 566 C CA . PRO A 1 72 ? 7.171 -1.647 -12.099 1.00 98.06 72 PRO A CA 1
ATOM 567 C C . PRO A 1 72 ? 6.373 -2.747 -12.815 1.00 98.06 72 PRO A C 1
ATOM 569 O O . PRO A 1 72 ? 5.326 -3.157 -12.312 1.00 98.06 72 PRO A O 1
ATOM 572 N N . ALA A 1 73 ? 6.872 -3.304 -13.925 1.00 97.56 73 ALA A N 1
ATOM 573 C CA . ALA A 1 73 ? 6.217 -4.405 -14.634 1.00 97.56 73 ALA A CA 1
ATOM 574 C C . ALA A 1 73 ? 6.088 -5.675 -13.774 1.00 97.56 73 ALA A C 1
ATOM 576 O O . ALA A 1 73 ? 5.150 -6.458 -13.944 1.00 97.56 73 ALA A O 1
ATOM 577 N N . LEU A 1 74 ? 6.979 -5.868 -12.792 1.00 97.12 74 LEU A N 1
ATOM 578 C CA . LEU A 1 74 ? 6.902 -7.004 -11.873 1.00 97.12 74 LEU A CA 1
ATOM 579 C C . LEU A 1 74 ? 5.669 -6.948 -10.969 1.00 97.12 74 LEU A C 1
ATOM 581 O O . LEU A 1 74 ? 5.268 -7.991 -10.447 1.00 97.12 74 LEU A O 1
ATOM 585 N N . PHE A 1 75 ? 5.026 -5.788 -10.811 1.00 96.44 75 PHE A N 1
ATOM 586 C CA . PHE A 1 75 ? 3.784 -5.673 -10.050 1.00 96.44 75 PHE A CA 1
ATOM 587 C C . PHE A 1 75 ? 2.679 -6.593 -10.585 1.00 96.44 75 PHE A C 1
ATOM 589 O O . PHE A 1 75 ? 1.958 -7.199 -9.796 1.00 96.44 75 PHE A O 1
ATOM 596 N N . ALA A 1 76 ? 2.614 -6.805 -11.904 1.00 95.19 76 ALA A N 1
ATOM 597 C CA . ALA A 1 76 ? 1.644 -7.710 -12.526 1.00 95.19 76 ALA A CA 1
ATOM 598 C C . ALA A 1 76 ? 1.792 -9.174 -12.063 1.00 95.19 76 ALA A C 1
ATOM 600 O O . ALA A 1 76 ? 0.837 -9.945 -12.113 1.00 95.19 76 ALA A O 1
ATOM 601 N N . SER A 1 77 ? 2.981 -9.562 -11.591 1.00 94.88 77 SER A N 1
ATOM 602 C CA . SER A 1 77 ? 3.255 -10.909 -11.072 1.00 94.88 77 SER A CA 1
ATOM 603 C C . SER A 1 77 ? 2.995 -11.058 -9.567 1.00 94.88 77 SER A C 1
ATOM 605 O O . SER A 1 77 ? 3.061 -12.168 -9.029 1.00 94.88 77 SER A O 1
ATOM 607 N N . TYR A 1 78 ? 2.686 -9.959 -8.872 1.00 95.88 78 TYR A N 1
ATOM 608 C CA . TYR A 1 78 ? 2.307 -10.002 -7.467 1.00 95.88 78 TYR A CA 1
ATOM 609 C C . TYR A 1 78 ? 0.950 -10.696 -7.307 1.00 95.88 78 TYR A C 1
ATOM 611 O O . TYR A 1 78 ? -0.037 -10.341 -7.950 1.00 95.88 78 TYR A O 1
ATOM 619 N N . ARG A 1 79 ? 0.894 -11.717 -6.446 1.00 93.50 79 ARG A N 1
ATOM 620 C CA . ARG A 1 79 ? -0.325 -12.507 -6.245 1.00 93.50 79 ARG A CA 1
ATOM 621 C C . ARG A 1 79 ? -1.275 -11.814 -5.271 1.00 93.50 79 ARG A C 1
ATOM 623 O O . ARG A 1 79 ? -0.933 -11.613 -4.110 1.00 93.50 79 ARG A O 1
ATOM 630 N N . TRP A 1 80 ? -2.495 -11.558 -5.738 1.00 90.19 80 TRP A N 1
ATOM 631 C CA . TRP A 1 80 ? -3.595 -10.940 -4.978 1.00 90.19 80 TRP A CA 1
ATOM 632 C C . TRP A 1 80 ? -4.413 -11.924 -4.139 1.00 90.19 80 TRP A C 1
ATOM 634 O O . TRP A 1 80 ? -5.370 -11.543 -3.471 1.00 90.19 80 TRP A O 1
ATOM 644 N N . SER A 1 81 ? -4.021 -13.196 -4.147 1.00 91.19 81 SER A N 1
ATOM 645 C CA . SER A 1 81 ? -4.632 -14.251 -3.350 1.00 91.19 81 SER A CA 1
ATOM 646 C C . SER A 1 81 ? -3.584 -15.242 -2.847 1.00 91.19 81 SER A C 1
ATOM 648 O O . SER A 1 81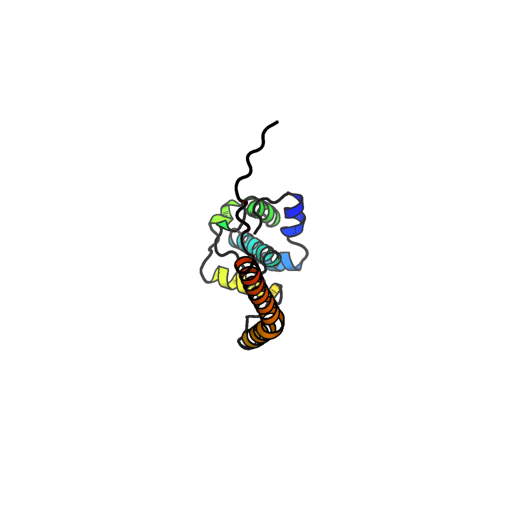 ? -2.483 -15.375 -3.395 1.00 91.19 81 SER A O 1
ATOM 650 N N . GLY A 1 82 ? -3.937 -15.951 -1.778 1.00 94.06 82 GLY A N 1
ATOM 651 C CA . GLY A 1 82 ? -3.111 -16.993 -1.181 1.00 94.06 82 GLY A CA 1
ATOM 652 C C . GLY A 1 82 ? -2.276 -16.526 0.010 1.00 94.06 82 GLY A C 1
ATOM 653 O O . GLY A 1 82 ? -2.368 -15.400 0.492 1.00 94.06 82 GLY A O 1
ATOM 654 N N . ARG A 1 83 ? -1.444 -17.441 0.510 1.00 95.75 83 ARG A N 1
ATOM 655 C CA . ARG A 1 83 ? -0.787 -17.309 1.818 1.00 95.75 83 ARG A CA 1
ATOM 656 C C . ARG A 1 83 ? 0.124 -16.086 1.943 1.00 95.75 83 ARG A C 1
ATOM 658 O O . ARG A 1 83 ? 0.202 -15.497 3.015 1.00 95.75 83 ARG A O 1
ATOM 665 N N . THR A 1 84 ? 0.814 -15.714 0.867 1.00 95.00 84 THR A N 1
ATOM 666 C CA . THR A 1 84 ? 1.780 -14.606 0.881 1.00 95.00 84 THR A CA 1
ATOM 667 C C . THR A 1 84 ? 1.103 -13.258 1.106 1.00 95.00 84 THR A C 1
ATOM 669 O O . THR A 1 84 ? 1.546 -12.508 1.971 1.00 95.00 84 THR A O 1
ATOM 672 N N . ILE A 1 85 ? 0.022 -12.952 0.379 1.00 94.81 85 ILE A N 1
ATOM 673 C CA . ILE A 1 85 ? -0.686 -11.679 0.562 1.00 94.81 85 ILE A CA 1
ATOM 674 C C . ILE A 1 85 ? -1.381 -11.614 1.925 1.00 94.81 85 ILE A C 1
ATOM 676 O O . ILE A 1 85 ? -1.355 -10.563 2.556 1.00 94.81 85 ILE A O 1
ATOM 680 N N . GLU A 1 86 ? -1.916 -12.729 2.428 1.00 95.56 86 GLU A N 1
ATOM 681 C CA . GLU A 1 86 ? -2.491 -12.778 3.778 1.00 95.56 86 GLU A CA 1
ATOM 682 C C . GLU A 1 86 ? -1.436 -12.507 4.856 1.00 95.56 86 GLU A C 1
ATOM 684 O O . GLU A 1 86 ? -1.654 -11.699 5.760 1.00 95.56 86 GLU A O 1
ATOM 689 N N . TYR A 1 87 ? -0.245 -13.094 4.715 1.00 96.25 87 TYR A N 1
ATOM 690 C CA . TYR A 1 87 ? 0.877 -12.803 5.603 1.00 96.25 87 TYR A CA 1
ATOM 691 C C . TYR A 1 87 ? 1.309 -11.331 5.525 1.00 96.25 87 TYR A C 1
ATOM 693 O O . TYR A 1 87 ? 1.535 -10.697 6.553 1.00 96.25 87 TYR A O 1
ATOM 701 N N . HIS A 1 88 ? 1.372 -10.753 4.324 1.00 96.69 88 HIS A N 1
ATOM 702 C CA . HIS A 1 88 ? 1.675 -9.334 4.142 1.00 96.69 88 HIS A CA 1
ATOM 703 C C . HIS A 1 88 ? 0.631 -8.423 4.798 1.00 96.69 88 HIS A C 1
ATOM 705 O O . HIS A 1 88 ? 1.006 -7.493 5.506 1.00 96.69 88 HIS A O 1
ATOM 711 N N . ARG A 1 89 ? -0.667 -8.707 4.629 1.00 95.88 89 ARG A N 1
ATOM 712 C CA . ARG A 1 89 ? -1.755 -7.960 5.282 1.00 95.88 89 ARG A CA 1
ATOM 713 C C . ARG A 1 89 ? -1.630 -8.008 6.804 1.00 95.88 89 ARG A C 1
ATOM 715 O O . ARG A 1 89 ? -1.768 -6.976 7.453 1.00 95.88 89 ARG A O 1
ATOM 722 N N . ALA A 1 90 ? -1.310 -9.173 7.369 1.00 95.06 90 ALA A N 1
ATOM 723 C CA . ALA A 1 90 ? -1.068 -9.317 8.804 1.00 95.06 90 ALA A CA 1
ATOM 724 C C . ALA A 1 90 ? 0.144 -8.495 9.281 1.00 95.06 90 ALA A C 1
ATOM 726 O O . ALA A 1 90 ? 0.051 -7.797 10.288 1.00 95.06 90 ALA A O 1
ATOM 727 N N . GLN A 1 91 ? 1.258 -8.517 8.537 1.00 95.62 91 GLN A N 1
ATOM 728 C CA . GLN A 1 91 ? 2.435 -7.691 8.843 1.00 95.62 91 GLN A CA 1
ATOM 729 C C . GLN A 1 91 ? 2.112 -6.192 8.823 1.00 95.62 91 GLN A C 1
ATOM 731 O O . GLN A 1 91 ? 2.554 -5.463 9.705 1.00 95.62 91 GLN A O 1
ATOM 736 N N . VAL A 1 92 ? 1.338 -5.737 7.836 1.00 95.44 92 VAL A N 1
ATOM 737 C CA . VAL A 1 92 ? 0.952 -4.328 7.711 1.00 95.44 92 VAL A CA 1
ATOM 738 C C . VAL A 1 92 ? 0.006 -3.904 8.839 1.00 95.44 92 VAL A C 1
ATOM 740 O O . VAL A 1 92 ? 0.230 -2.866 9.454 1.00 95.44 92 VAL A O 1
ATOM 743 N N . ARG A 1 93 ? -0.992 -4.729 9.194 1.00 93.88 93 ARG A N 1
ATOM 744 C CA . ARG A 1 93 ? -1.855 -4.469 10.363 1.00 93.88 93 ARG A CA 1
ATOM 745 C C . ARG A 1 93 ? -1.037 -4.323 11.644 1.00 93.88 93 ARG A C 1
ATOM 747 O O . ARG A 1 93 ? -1.203 -3.342 12.361 1.00 93.88 93 ARG A O 1
ATOM 754 N N . ALA A 1 94 ? -0.107 -5.250 11.881 1.00 93.06 94 ALA A N 1
ATOM 755 C CA . ALA A 1 94 ? 0.777 -5.201 13.041 1.00 93.06 94 ALA A CA 1
ATOM 756 C C . ALA A 1 94 ? 1.663 -3.943 13.053 1.00 93.06 94 ALA A C 1
ATOM 758 O O . ALA A 1 94 ? 1.880 -3.368 14.116 1.00 93.06 94 ALA A O 1
ATOM 759 N N . ALA A 1 95 ? 2.144 -3.492 11.889 1.00 92.31 95 ALA A N 1
ATOM 760 C CA . ALA A 1 95 ? 2.959 -2.284 11.773 1.00 92.31 95 ALA A CA 1
ATOM 761 C C . ALA A 1 95 ? 2.200 -1.005 12.164 1.00 92.31 95 ALA A C 1
ATOM 763 O O . ALA A 1 95 ? 2.778 -0.144 12.822 1.00 92.31 95 ALA A O 1
ATOM 764 N N . PHE A 1 96 ? 0.916 -0.902 11.809 1.00 90.62 96 PHE A N 1
ATOM 765 C CA . PHE A 1 96 ? 0.058 0.228 12.185 1.00 90.62 96 PHE A CA 1
ATOM 766 C C . PHE A 1 96 ? -0.609 0.072 13.559 1.00 90.62 96 PHE A C 1
ATOM 768 O O . PHE A 1 96 ? -1.338 0.959 13.995 1.00 90.62 96 PHE A O 1
ATOM 775 N N . GLY A 1 97 ? -0.384 -1.047 14.253 1.00 86.06 97 GLY A N 1
ATOM 776 C CA . GLY A 1 97 ? -1.049 -1.338 15.524 1.00 86.06 97 GLY A CA 1
ATOM 777 C C . GLY A 1 97 ? -2.540 -1.660 15.380 1.00 86.06 97 GLY A C 1
ATOM 778 O O . GLY A 1 97 ? -3.261 -1.660 16.377 1.00 86.06 97 GLY A O 1
ATOM 779 N N . PHE A 1 98 ? -3.014 -1.959 14.165 1.00 78.12 98 PHE A N 1
ATOM 780 C CA . PHE A 1 98 ? -4.367 -2.465 13.972 1.00 78.12 98 PHE A CA 1
ATOM 781 C C . PHE A 1 98 ? -4.476 -3.862 14.580 1.00 78.12 98 PHE A C 1
ATOM 783 O O . PHE A 1 98 ? -3.710 -4.768 14.242 1.00 78.12 98 PHE A O 1
ATOM 790 N N . ARG A 1 99 ? -5.463 -4.032 15.459 1.00 74.19 99 ARG A N 1
ATOM 791 C CA . ARG A 1 99 ? -5.895 -5.340 15.953 1.00 74.19 99 ARG A CA 1
ATOM 792 C C . ARG A 1 99 ? -7.095 -5.834 15.155 1.00 74.19 99 ARG A C 1
ATOM 794 O O . ARG A 1 99 ? -7.829 -5.029 14.586 1.00 74.19 99 ARG A O 1
ATOM 801 N N . ASP A 1 100 ? -7.294 -7.147 15.136 1.00 68.38 100 ASP A N 1
ATOM 802 C CA . ASP A 1 100 ? -8.496 -7.724 14.541 1.00 68.38 100 ASP A CA 1
ATOM 803 C C . ASP A 1 100 ? -9.749 -7.218 15.270 1.00 68.38 100 ASP A C 1
ATOM 805 O O . ASP A 1 100 ? -9.745 -7.021 16.493 1.00 68.38 100 ASP A O 1
ATOM 809 N N . PHE A 1 101 ? -10.806 -6.998 14.486 1.00 68.19 101 PHE A N 1
ATOM 810 C CA . PHE A 1 101 ? -12.110 -6.586 14.987 1.00 68.19 101 PHE A CA 1
ATOM 811 C C . PHE A 1 101 ? -12.708 -7.735 15.800 1.00 68.19 101 PHE A C 1
ATOM 813 O O . PHE A 1 101 ? -12.951 -8.825 15.278 1.00 68.19 101 PHE A O 1
ATOM 820 N N . ALA A 1 102 ? -12.879 -7.507 17.095 1.00 75.62 102 ALA A N 1
ATOM 821 C CA . ALA A 1 102 ? -13.454 -8.458 18.028 1.00 75.62 102 ALA A CA 1
ATOM 822 C C . ALA A 1 102 ? -14.969 -8.250 18.131 1.00 75.62 102 ALA A C 1
ATOM 824 O O . ALA A 1 102 ? -15.474 -7.164 17.869 1.00 75.62 102 ALA A O 1
ATOM 825 N N . VAL A 1 103 ? -15.695 -9.269 18.595 1.00 76.12 103 VAL A N 1
ATOM 826 C CA . VAL A 1 103 ? -17.147 -9.167 18.849 1.00 76.12 103 VAL A CA 1
ATOM 827 C C . VAL A 1 103 ? -17.465 -8.022 19.821 1.00 76.12 103 VAL A C 1
ATOM 829 O O . VAL A 1 103 ? -18.435 -7.303 19.636 1.00 76.12 103 VAL A O 1
ATOM 832 N N . SER A 1 104 ? -16.590 -7.761 20.797 1.00 75.25 104 SER A N 1
ATOM 833 C CA . SER A 1 104 ? -16.731 -6.604 21.692 1.00 75.25 104 SER A CA 1
ATOM 834 C C . SER A 1 104 ? -16.710 -5.257 20.963 1.00 75.25 104 SER A C 1
ATOM 836 O O . SER A 1 104 ? -17.289 -4.289 21.444 1.00 75.25 104 SER A O 1
ATOM 838 N N . ASP A 1 105 ? -16.023 -5.179 19.824 1.00 86.25 105 ASP A N 1
ATOM 839 C CA . ASP A 1 105 ? -15.952 -3.960 19.018 1.00 86.25 105 ASP A CA 1
ATOM 840 C C . ASP A 1 105 ? -17.238 -3.772 18.228 1.00 86.25 105 ASP A C 1
ATOM 842 O O . ASP A 1 105 ? -17.654 -2.639 18.008 1.00 86.25 105 ASP A O 1
ATOM 846 N N . GLU A 1 106 ? -17.884 -4.873 17.835 1.00 83.31 106 GLU A N 1
ATOM 847 C CA . GLU A 1 106 ? -19.217 -4.862 17.236 1.00 83.31 106 GLU A CA 1
ATOM 848 C C . GLU A 1 106 ? -20.236 -4.289 18.214 1.00 83.31 106 GLU A C 1
ATOM 850 O O . GLU A 1 106 ? -20.984 -3.384 17.849 1.00 83.31 106 GLU A O 1
ATOM 855 N N . ASP A 1 107 ? -20.215 -4.753 19.465 1.00 86.50 107 ASP A N 1
ATOM 856 C CA . ASP A 1 107 ? -21.109 -4.263 20.514 1.00 86.50 107 ASP A CA 1
ATOM 857 C C . ASP A 1 107 ? -20.881 -2.769 20.783 1.00 86.50 107 ASP A C 1
ATOM 859 O O . ASP A 1 107 ? -21.832 -1.986 20.836 1.00 86.50 107 ASP A O 1
ATOM 863 N N . GLN A 1 108 ? -19.616 -2.348 20.899 1.00 85.12 108 GLN A N 1
ATOM 864 C CA . GLN A 1 108 ? -19.260 -0.942 21.108 1.00 85.12 108 GLN A CA 1
ATOM 865 C C . GLN A 1 108 ? -19.652 -0.059 19.921 1.00 85.12 108 GLN A C 1
ATOM 867 O O . GLN A 1 108 ? -20.212 1.020 20.117 1.00 85.12 108 GLN A O 1
ATOM 872 N N . LEU A 1 109 ? -19.389 -0.511 18.693 1.00 87.62 109 LEU A N 1
ATOM 873 C CA . LEU A 1 109 ? -19.736 0.226 17.483 1.00 87.62 109 LEU A CA 1
ATOM 874 C C . LEU A 1 109 ? -21.253 0.323 17.314 1.00 87.62 109 LEU A C 1
ATOM 876 O O . LEU A 1 109 ? -21.764 1.389 16.988 1.00 87.62 109 LEU A O 1
ATOM 880 N N . THR A 1 110 ? -21.976 -0.767 17.568 1.00 88.00 110 THR A N 1
ATOM 881 C CA . THR A 1 110 ? -23.441 -0.804 17.501 1.00 88.00 110 THR A CA 1
ATOM 882 C C . THR A 1 110 ? -24.056 0.126 18.539 1.00 88.00 110 THR A C 1
ATOM 884 O O . THR A 1 110 ? -24.951 0.900 18.201 1.00 88.00 110 THR A O 1
ATOM 887 N N . GLY A 1 111 ? -23.550 0.103 19.777 1.00 89.12 111 GLY A N 1
ATOM 888 C CA . GLY A 1 111 ? -23.970 1.024 20.832 1.00 89.12 111 GLY A CA 1
ATOM 889 C C . GLY A 1 111 ? -23.751 2.484 20.435 1.00 89.12 111 GLY A C 1
ATOM 890 O O . GLY A 1 111 ? -24.690 3.275 20.456 1.00 89.12 111 GLY A O 1
ATOM 891 N N . TRP A 1 112 ? -22.549 2.821 19.964 1.00 91.06 112 TRP A N 1
ATOM 892 C CA . TRP A 1 112 ? -22.235 4.176 19.508 1.00 91.06 112 TRP A CA 1
ATOM 893 C C . TRP A 1 112 ? -23.113 4.627 18.330 1.00 91.06 112 TRP A C 1
ATOM 895 O O . TRP A 1 112 ? -23.644 5.736 18.341 1.00 91.06 112 TRP A O 1
ATOM 905 N N . LEU A 1 113 ? -23.323 3.767 17.325 1.00 88.00 113 LEU A N 1
ATOM 906 C CA . LEU A 1 113 ? -24.199 4.069 16.186 1.00 88.00 113 LEU A CA 1
ATOM 907 C C . LEU A 1 113 ? -25.645 4.323 16.634 1.00 88.00 113 LEU A C 1
ATOM 909 O O . LEU A 1 113 ? -26.306 5.222 16.107 1.00 88.00 113 LEU A O 1
ATOM 913 N N . ALA A 1 114 ? -26.142 3.548 17.599 1.00 86.31 114 ALA A N 1
ATOM 914 C CA . ALA A 1 114 ? -27.485 3.711 18.145 1.00 86.31 114 ALA A CA 1
ATOM 915 C C . ALA A 1 114 ? -27.646 5.024 18.926 1.00 86.31 114 ALA A C 1
ATOM 917 O O . ALA A 1 114 ? -28.699 5.653 18.837 1.00 86.31 114 ALA A O 1
ATOM 918 N N . GLU A 1 115 ? -26.618 5.440 19.666 1.00 86.19 115 GLU A N 1
ATOM 919 C CA . GLU A 1 115 ? -26.652 6.638 20.509 1.00 86.19 115 GLU A CA 1
ATOM 920 C C . GLU A 1 115 ? -26.418 7.931 19.722 1.00 86.19 115 GLU A C 1
ATOM 922 O O . GLU A 1 115 ? -27.161 8.894 19.891 1.00 86.19 115 GLU A O 1
ATOM 927 N N . GLU A 1 116 ? -25.428 7.957 18.831 1.00 83.69 116 GLU A N 1
ATOM 928 C CA . GLU A 1 116 ? -24.969 9.204 18.208 1.00 83.69 116 GLU A CA 1
ATOM 929 C C . GLU A 1 116 ? -25.516 9.402 16.789 1.00 83.69 116 GLU A C 1
ATOM 931 O O . GLU A 1 116 ? -25.820 10.525 16.384 1.00 83.69 116 GLU A O 1
ATOM 936 N N . VAL A 1 117 ? -25.685 8.323 16.019 1.00 80.38 117 VAL A N 1
ATOM 937 C CA . VAL A 1 117 ? -26.064 8.417 14.597 1.00 80.38 117 VAL A CA 1
ATOM 938 C C . VAL A 1 117 ? -27.567 8.227 14.402 1.00 80.38 117 VAL A C 1
ATOM 940 O O . VAL A 1 117 ? -28.218 9.020 13.719 1.00 80.38 117 VAL A O 1
ATOM 943 N N . CYS A 1 118 ? -28.152 7.212 15.040 1.00 74.56 118 CYS A N 1
ATOM 944 C CA . CYS A 1 118 ? -29.565 6.869 14.872 1.00 74.56 118 CYS A CA 1
ATOM 945 C C . CYS A 1 118 ? -30.531 8.035 15.188 1.00 74.56 118 CYS A C 1
ATOM 947 O O . CYS A 1 118 ? -31.457 8.268 14.405 1.00 74.56 118 CYS A O 1
ATOM 949 N N . PRO A 1 119 ? -30.328 8.842 16.251 1.00 75.88 119 PRO A N 1
ATOM 950 C CA . PRO A 1 119 ? -31.224 9.958 16.553 1.00 75.88 119 PRO A CA 1
ATOM 951 C C . PRO A 1 119 ? -31.155 11.095 15.529 1.00 75.88 119 PRO A C 1
ATOM 953 O O . PRO A 1 119 ? -32.154 11.786 15.314 1.00 75.88 119 PRO A O 1
ATOM 956 N N . VAL A 1 120 ? -29.996 11.302 14.898 1.00 70.75 120 VAL A N 1
ATOM 957 C CA . VAL A 1 120 ? -29.794 12.336 13.873 1.00 70.75 120 VAL A CA 1
ATOM 958 C C . VAL A 1 120 ? -30.506 11.939 12.582 1.00 70.75 120 VAL A C 1
ATOM 960 O O . VAL A 1 120 ? -31.296 12.722 12.052 1.00 70.75 120 VAL A O 1
ATOM 963 N N . GLU A 1 121 ? -30.317 10.698 12.135 1.00 69.94 121 GLU A N 1
ATOM 964 C CA . GLU A 1 121 ? -30.955 10.165 10.925 1.00 69.94 121 GLU A CA 1
ATOM 965 C C . GLU A 1 121 ? -32.482 10.060 11.067 1.00 69.94 121 GLU A C 1
ATOM 967 O O . GLU A 1 121 ? -33.234 10.388 10.143 1.00 69.94 121 GLU A O 1
ATOM 972 N N . LEU A 1 122 ? -32.974 9.679 12.253 1.00 64.00 122 LEU A N 1
ATOM 973 C CA . LEU A 1 122 ? -34.409 9.653 12.544 1.00 64.00 122 LEU A CA 1
ATOM 974 C C . LEU A 1 122 ? -35.019 11.059 12.537 1.00 64.00 122 LEU A C 1
ATOM 976 O O . LEU A 1 122 ? -36.109 11.247 11.998 1.00 64.00 122 LEU A O 1
ATOM 980 N N . ARG A 1 123 ? -34.328 12.067 13.083 1.00 61.78 123 ARG A N 1
ATOM 981 C CA . ARG A 1 123 ? -34.801 13.462 13.039 1.00 61.78 123 ARG A CA 1
ATOM 982 C C . ARG A 1 123 ? -34.842 14.008 11.616 1.00 61.78 123 ARG A C 1
ATOM 984 O O . ARG A 1 123 ? -35.854 14.601 11.247 1.00 61.78 123 ARG A O 1
ATOM 991 N N . ALA A 1 124 ? -33.807 13.758 10.816 1.00 60.72 124 ALA A N 1
ATOM 992 C CA . ALA A 1 124 ? -33.771 14.156 9.410 1.00 60.72 124 ALA A CA 1
ATOM 993 C C . ALA A 1 124 ? -34.905 13.495 8.605 1.00 60.72 124 ALA A C 1
ATOM 995 O O . ALA A 1 124 ? -35.607 14.161 7.842 1.00 60.72 124 ALA A O 1
ATOM 996 N N . SER A 1 125 ? -35.154 12.205 8.847 1.00 60.47 125 SER A N 1
ATOM 997 C CA . SER A 1 125 ? -36.234 11.451 8.203 1.00 60.47 125 SER A CA 1
ATOM 998 C C . SER A 1 125 ? -37.625 11.966 8.596 1.00 60.47 125 SER A C 1
ATOM 1000 O O . SER A 1 125 ? -38.483 12.151 7.735 1.00 60.47 125 SER A O 1
ATOM 1002 N N . VAL A 1 126 ? -37.855 12.265 9.880 1.00 68.12 126 VAL A N 1
ATOM 1003 C CA . VAL A 1 126 ? -39.130 12.828 10.366 1.00 68.12 126 VAL A CA 1
ATOM 1004 C C . VAL A 1 126 ? -39.351 14.255 9.852 1.00 68.12 126 VAL A C 1
ATOM 1006 O O . VAL A 1 126 ? -40.476 14.611 9.502 1.00 68.12 126 VAL A O 1
ATOM 1009 N N . GLN A 1 127 ? -38.297 15.073 9.757 1.00 59.22 127 GLN A N 1
ATOM 1010 C CA . GLN A 1 127 ? -38.387 16.419 9.179 1.00 59.22 127 GLN A CA 1
ATOM 1011 C C . GLN A 1 127 ? -38.751 16.376 7.693 1.00 59.22 127 GLN A C 1
ATOM 1013 O O . GLN A 1 127 ? -39.655 17.103 7.289 1.00 59.22 127 GLN A O 1
ATOM 1018 N N . LEU A 1 128 ? -38.140 15.482 6.908 1.00 59.44 128 LEU A N 1
ATOM 1019 C CA . LEU A 1 128 ? -38.478 15.288 5.493 1.00 59.44 128 LEU A CA 1
ATOM 1020 C C . LEU A 1 128 ? -39.933 14.846 5.290 1.00 59.44 128 LEU A C 1
ATOM 1022 O O . LEU A 1 128 ? -40.604 15.345 4.385 1.00 59.44 128 LEU A O 1
ATOM 1026 N N . VAL A 1 129 ? -40.445 13.950 6.139 1.00 68.62 129 VAL A N 1
ATOM 1027 C CA . VAL A 1 129 ? -41.859 13.538 6.101 1.00 68.62 129 VAL A CA 1
ATOM 1028 C C . VAL A 1 129 ? -42.775 14.717 6.441 1.00 68.62 129 VAL A C 1
ATOM 1030 O O . VAL A 1 129 ? -43.703 15.004 5.686 1.00 68.62 129 VAL A O 1
ATOM 1033 N N . GLY A 1 130 ? -42.474 15.463 7.507 1.00 66.50 130 GLY A N 1
ATOM 1034 C CA . GLY A 1 130 ? -43.262 16.632 7.903 1.00 66.50 130 GLY A CA 1
ATOM 1035 C C . GLY A 1 130 ? -43.231 17.775 6.879 1.00 66.50 130 GLY A C 1
ATOM 1036 O O . GLY A 1 130 ? -44.240 18.448 6.675 1.00 66.50 130 GLY A O 1
ATOM 1037 N N . ASP A 1 131 ? -42.103 17.997 6.201 1.00 67.25 131 ASP A N 1
ATOM 1038 C CA . ASP A 1 131 ? -41.985 18.974 5.111 1.00 67.25 131 ASP A CA 1
ATOM 1039 C C . ASP A 1 131 ? -42.795 18.559 3.881 1.00 67.25 131 ASP A C 1
ATOM 1041 O O . ASP A 1 131 ? -43.445 19.398 3.251 1.00 67.25 131 ASP A O 1
ATOM 1045 N N . ASN A 1 132 ? -42.815 17.263 3.565 1.00 60.78 132 ASN A N 1
ATOM 1046 C CA . ASN A 1 132 ? -43.617 16.729 2.471 1.00 60.78 132 ASN A CA 1
ATOM 1047 C C . ASN A 1 132 ? -45.124 16.848 2.757 1.00 60.78 132 ASN A C 1
ATOM 1049 O O . ASN A 1 132 ? -45.888 17.264 1.886 1.00 60.78 132 ASN A O 1
ATOM 1053 N N . GLU A 1 133 ? -45.554 16.574 3.991 1.00 59.06 133 GLU A N 1
ATOM 1054 C CA . GLU A 1 133 ? -46.949 16.745 4.418 1.00 59.06 133 GLU A CA 1
ATOM 1055 C C . GLU A 1 133 ? -47.383 18.219 4.403 1.00 59.06 133 GLU A C 1
ATOM 1057 O O . GLU A 1 133 ? -48.451 18.545 3.881 1.00 59.06 133 GLU A O 1
ATOM 1062 N N . ARG A 1 134 ? -46.537 19.146 4.876 1.00 59.19 134 ARG A N 1
ATOM 1063 C CA . ARG A 1 134 ? -46.807 20.596 4.793 1.00 59.19 134 ARG A CA 1
ATOM 1064 C C . ARG A 1 134 ? -46.922 21.088 3.350 1.00 59.19 134 ARG A C 1
ATOM 1066 O O . ARG A 1 134 ? -47.781 21.918 3.042 1.00 59.19 134 ARG A O 1
ATOM 1073 N N . ARG A 1 135 ? -46.090 20.560 2.450 1.00 57.75 135 ARG A N 1
ATOM 1074 C CA . ARG A 1 135 ? -46.131 20.880 1.017 1.00 57.75 135 ARG A CA 1
ATOM 1075 C C . ARG A 1 135 ? -47.374 20.303 0.331 1.00 57.75 135 ARG A C 1
ATOM 1077 O O . ARG A 1 135 ? -47.932 20.968 -0.535 1.00 57.75 135 ARG A O 1
ATOM 1084 N N . ALA A 1 136 ? -47.839 19.122 0.742 1.00 60.91 136 ALA A N 1
ATOM 1085 C CA . ALA A 1 136 ? -49.060 18.492 0.231 1.00 60.91 136 ALA A CA 1
ATOM 1086 C C . ALA A 1 136 ? -50.356 19.171 0.722 1.00 60.91 136 ALA A C 1
ATOM 1088 O O . ALA A 1 136 ? -51.361 19.151 0.015 1.00 60.91 136 ALA A O 1
ATOM 1089 N N . LEU A 1 137 ? -50.337 19.798 1.904 1.00 59.44 137 LEU A N 1
ATOM 1090 C CA . LEU A 1 137 ? -51.481 20.517 2.488 1.00 59.44 137 LEU A CA 1
ATOM 1091 C C . LEU A 1 137 ? -51.560 22.001 2.077 1.00 59.44 137 LEU A C 1
ATOM 1093 O O . LEU A 1 137 ? -52.496 22.705 2.456 1.00 59.44 137 LEU A O 1
ATOM 1097 N N . SER A 1 138 ? -50.596 22.485 1.290 1.00 54.28 138 SER A N 1
ATOM 1098 C CA . SER A 1 138 ? -50.633 23.823 0.697 1.00 54.28 138 SER A CA 1
ATOM 1099 C C . SER A 1 138 ? -51.638 23.829 -0.465 1.00 54.28 138 SER A C 1
ATOM 1101 O O . SER A 1 138 ? -51.437 23.071 -1.417 1.00 54.28 138 SER A O 1
ATOM 1103 N N . PRO A 1 139 ? -52.708 24.650 -0.457 1.00 52.84 139 PRO A N 1
ATOM 1104 C CA . PRO A 1 139 ? -53.619 24.704 -1.590 1.00 52.84 139 PRO A CA 1
ATOM 1105 C C . PRO A 1 139 ? -52.847 25.237 -2.797 1.00 52.84 139 PRO A C 1
ATOM 1107 O O . PRO A 1 139 ? -52.348 26.363 -2.785 1.00 52.84 139 PRO A O 1
ATOM 1110 N N . THR A 1 140 ? -52.730 24.419 -3.840 1.00 58.88 140 THR A N 1
ATOM 1111 C CA . THR A 1 140 ? -52.259 24.877 -5.144 1.00 58.88 140 THR A CA 1
ATOM 1112 C C . THR A 1 140 ? -53.259 25.911 -5.645 1.00 58.88 140 THR A C 1
ATOM 1114 O O . THR A 1 140 ? -54.343 25.584 -6.127 1.00 58.88 140 THR A O 1
ATOM 1117 N N . SER A 1 141 ? -52.920 27.191 -5.494 1.00 46.03 141 SER A N 1
ATOM 1118 C CA . SER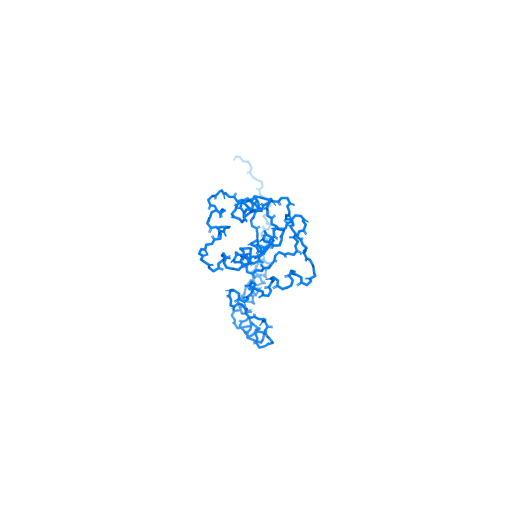 A 1 141 ? -53.635 28.272 -6.151 1.00 46.03 141 SER A CA 1
ATOM 1119 C C . SER A 1 141 ? -53.440 28.099 -7.653 1.00 46.03 141 SER A C 1
ATOM 1121 O O . SER A 1 141 ? -52.444 28.509 -8.240 1.00 46.03 141 SER A O 1
ATOM 1123 N N . THR A 1 142 ? -54.404 27.437 -8.287 1.00 51.62 142 THR A N 1
ATOM 1124 C CA . THR A 1 142 ? -54.601 27.548 -9.730 1.00 51.62 142 THR A CA 1
ATOM 1125 C C . THR A 1 142 ? -54.903 29.020 -10.005 1.00 51.62 142 THR A C 1
ATOM 1127 O O . THR A 1 142 ? -55.903 29.518 -9.480 1.00 51.62 142 THR A O 1
ATOM 1130 N N . PRO A 1 143 ? -54.086 29.759 -10.774 1.00 42.94 143 P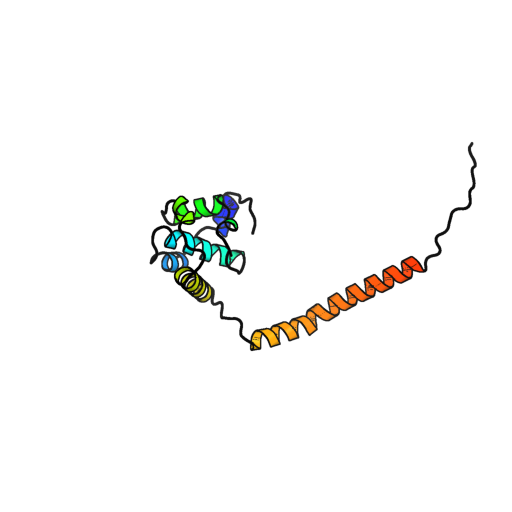RO A N 1
ATOM 1131 C CA . PRO A 1 143 ? -54.471 31.100 -11.155 1.00 42.94 143 PRO A CA 1
ATOM 1132 C C . PRO A 1 143 ? -55.571 30.969 -12.205 1.00 42.94 143 PRO A C 1
ATOM 1134 O O . PRO A 1 143 ? -55.353 30.454 -13.304 1.00 42.94 143 PRO A O 1
ATOM 1137 N N . ALA A 1 144 ? -56.769 31.415 -11.835 1.00 43.19 144 ALA A N 1
ATOM 1138 C CA . ALA A 1 144 ? -57.832 31.700 -12.777 1.00 43.19 144 ALA A CA 1
ATOM 1139 C C . ALA A 1 144 ? -57.317 32.693 -13.827 1.00 43.19 144 ALA A C 1
ATOM 1141 O O . ALA A 1 144 ? -56.639 33.672 -13.510 1.00 43.19 144 ALA A O 1
ATOM 1142 N N . ALA A 1 145 ? -57.638 32.400 -15.083 1.00 48.97 145 ALA A N 1
ATOM 1143 C CA . ALA A 1 145 ? -57.322 33.218 -16.235 1.00 48.97 145 ALA A CA 1
ATOM 1144 C C . ALA A 1 145 ? -57.729 34.687 -16.027 1.00 48.97 145 ALA A C 1
ATOM 1146 O O . ALA A 1 145 ? -58.888 34.986 -15.750 1.00 48.97 145 ALA A O 1
ATOM 1147 N N . ALA A 1 146 ? -56.786 35.598 -16.251 1.00 43.03 146 ALA A N 1
ATOM 1148 C CA . ALA A 1 146 ? -57.069 36.991 -16.561 1.00 43.03 146 ALA A CA 1
ATOM 1149 C C . ALA A 1 146 ? -56.086 37.436 -17.650 1.00 43.03 146 ALA A C 1
ATOM 1151 O O . ALA A 1 146 ? -54.988 37.918 -17.386 1.00 43.03 146 ALA A O 1
ATOM 1152 N N . PHE A 1 147 ? -56.481 37.193 -18.900 1.00 43.25 147 PHE A N 1
ATOM 1153 C CA . PHE A 1 147 ? -55.912 37.860 -20.064 1.00 43.25 147 PHE A CA 1
ATOM 1154 C C . PHE A 1 147 ? -56.260 39.351 -19.976 1.00 43.25 147 PHE A C 1
ATOM 1156 O O . PHE A 1 147 ? -57.435 39.707 -20.020 1.00 43.25 147 PHE A O 1
ATOM 1163 N N . ALA A 1 148 ? -55.252 40.215 -19.900 1.00 35.72 148 ALA A N 1
ATOM 1164 C CA . ALA A 1 148 ? -55.378 41.625 -20.247 1.00 35.72 148 ALA A CA 1
ATOM 1165 C C . ALA A 1 148 ? -54.066 42.072 -20.904 1.00 35.72 148 ALA A C 1
ATOM 1167 O O . ALA A 1 148 ? -53.042 42.211 -20.242 1.00 35.72 148 ALA A O 1
ATOM 1168 N N . TRP A 1 149 ? -54.102 42.214 -22.229 1.00 39.50 149 TRP A N 1
ATOM 1169 C CA . TRP A 1 149 ? -53.083 42.895 -23.022 1.00 39.50 149 TRP A CA 1
ATOM 1170 C C . TRP A 1 149 ? -53.523 44.346 -23.206 1.00 39.50 149 TRP A C 1
ATOM 1172 O O . TRP A 1 149 ? -54.586 44.557 -23.785 1.00 39.50 149 TRP A O 1
ATOM 1182 N N . THR A 1 150 ? -52.694 45.293 -22.774 1.00 56.62 150 THR A N 1
ATOM 1183 C CA . THR A 1 150 ? -52.408 46.579 -23.440 1.00 56.62 150 THR A CA 1
ATOM 1184 C C . THR A 1 150 ? -51.110 47.125 -22.878 1.00 56.62 150 THR A C 1
ATOM 1186 O O . THR A 1 150 ? -51.017 47.161 -21.630 1.00 56.62 150 THR A O 1
#

pLDDT: mean 84.89, std 16.3, range [35.72, 98.5]

Foldseek 3Di:
DDQDADPVNCVVQLDQDDDLSCVLLVVDDALLSLQLSCQLSVCVVVVDGDQDPVVQHLVSLVSSCVVSVYDSVSVVVRDSDDDSVVVSNVSSCVSVVNDDCDVVNVVVVVVCCVPPPVVVVVVVVVVVVVVVVVVVPPPPPPDDDDDDDD

Radius of gyration: 26.48 Å; chains: 1; bounding box: 72×64×45 Å